Protein AF-A0AAU7Z514-F1 (afdb_monomer_lite)

Sequence (133 aa):
MICSAAFSNMALGQSTAPESDMDGVVAQAYDLKNTLTISTTEKTIYREGDGVAVALTHIIGHAMVNDQQIERICSILETAFRYPQLIVNPRNRNPDVSLLLLESARLRSSNPIVKDKIDVLKSHLISIYKKDD

pLDDT: mean 75.09, std 21.79, range [38.91, 96.81]

Radius of gyration: 30.35 Å; chains: 1; bounding box: 36×84×89 Å

Secondary structure (DSSP, 8-state):
-----------------------SSGGGSSTTSS---HHHHHHHHHHHTHHHHHHHHHHHTTPPPPHHHHHHHHHHHHHHHS-GGG-SSGGGGS-HHHHHHHHHHHHH---HHHHHHHHHHHHHHHHHHSS--

Organism: NCBI:txid3069689

Foldseek 3Di:
DDDDDDDDDDDDPDDDDPPDPPPPPVVPPPPVPDPPVCVVCLLVLLQQALVVLVVVCVVCPVPQAALVNLVVLLVSNCSNQVCLVNHNDPVNSQNPSVLVSLVVSLVRYPDVVSNVSSVVSSVVSCVVRVPPD

Structure (mmCIF, N/CA/C/O backbone):
data_AF-A0AAU7Z514-F1
#
_entry.id   AF-A0AAU7Z514-F1
#
loop_
_atom_site.group_PDB
_atom_site.id
_atom_site.type_symbol
_atom_site.label_atom_id
_atom_site.label_alt_id
_atom_site.label_comp_id
_atom_site.label_asym_id
_atom_site.label_entity_id
_atom_site.label_seq_id
_atom_site.pdbx_PDB_ins_code
_atom_site.Cartn_x
_atom_site.Cartn_y
_atom_site.Cartn_z
_atom_site.occupancy
_atom_site.B_iso_or_equiv
_atom_site.auth_seq_id
_atom_site.auth_comp_id
_atom_site.auth_asym_id
_atom_site.auth_atom_id
_atom_site.pdbx_PDB_model_num
ATOM 1 N N . MET A 1 1 ? -22.216 -68.024 72.409 1.00 41.97 1 MET A N 1
ATOM 2 C CA . MET A 1 1 ? -20.909 -68.709 72.351 1.00 41.97 1 MET A CA 1
ATOM 3 C C . MET A 1 1 ? -20.078 -68.052 71.258 1.00 41.97 1 MET A C 1
ATOM 5 O O . MET A 1 1 ? -20.495 -68.091 70.115 1.00 41.97 1 MET A O 1
ATOM 9 N N . ILE A 1 2 ? -18.991 -67.401 71.682 1.00 39.25 2 ILE A N 1
ATOM 10 C CA . ILE A 1 2 ? -17.665 -67.272 71.046 1.00 39.25 2 ILE A CA 1
ATOM 11 C C . ILE A 1 2 ? -17.579 -66.735 69.597 1.00 39.25 2 ILE A C 1
ATOM 13 O O . ILE A 1 2 ? -17.892 -67.421 68.635 1.00 39.25 2 ILE A O 1
ATOM 17 N N . CYS A 1 3 ? -17.070 -65.497 69.521 1.00 39.03 3 CYS A N 1
ATOM 18 C CA . CYS A 1 3 ? -16.023 -64.953 68.640 1.00 39.03 3 CYS A CA 1
ATOM 19 C C . CYS A 1 3 ? -15.591 -65.750 67.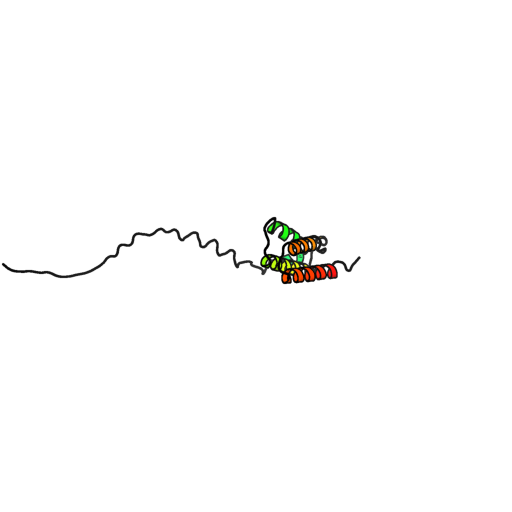393 1.00 39.03 3 CYS A C 1
ATOM 21 O O . CYS A 1 3 ? -15.177 -66.895 67.513 1.00 39.03 3 CYS A O 1
ATOM 23 N N . SER A 1 4 ? -15.402 -65.064 66.260 1.00 43.00 4 SER A N 1
ATOM 24 C CA . SER A 1 4 ? -14.049 -64.605 65.889 1.00 43.00 4 SER A CA 1
ATOM 25 C C . SER A 1 4 ? -14.052 -63.707 64.655 1.00 43.00 4 SER A C 1
ATOM 27 O O . SER A 1 4 ? -14.726 -63.976 63.665 1.00 43.00 4 SER A O 1
ATOM 29 N N . ALA A 1 5 ? -13.266 -62.639 64.747 1.00 48.00 5 ALA A N 1
ATOM 30 C CA . ALA A 1 5 ? -12.943 -61.720 63.672 1.00 48.00 5 ALA A CA 1
ATOM 31 C C . ALA A 1 5 ? -11.805 -62.273 62.800 1.00 48.00 5 ALA A C 1
ATOM 33 O O . ALA A 1 5 ? -10.906 -62.946 63.302 1.00 48.00 5 ALA A O 1
ATOM 34 N N . ALA A 1 6 ? -11.785 -61.875 61.530 1.00 52.94 6 ALA A N 1
ATOM 35 C CA . ALA A 1 6 ? -10.552 -61.730 60.768 1.00 52.94 6 ALA A CA 1
ATOM 36 C C . ALA A 1 6 ? -10.652 -60.456 59.919 1.00 52.94 6 ALA A C 1
ATOM 38 O O . ALA A 1 6 ? -11.558 -60.293 59.104 1.00 52.94 6 ALA A O 1
ATOM 39 N N . PHE A 1 7 ? -9.740 -59.535 60.214 1.00 41.84 7 PHE A N 1
ATOM 40 C CA . PHE A 1 7 ? -9.455 -58.294 59.503 1.00 41.84 7 PHE A CA 1
ATOM 41 C C . PHE A 1 7 ? -8.524 -58.551 58.306 1.00 41.84 7 PHE A C 1
ATOM 43 O O . PHE A 1 7 ? -7.911 -59.613 58.222 1.00 41.84 7 PHE A O 1
ATOM 50 N N . SER A 1 8 ? -8.352 -57.485 57.509 1.00 47.12 8 SER A N 1
ATOM 51 C CA . SER A 1 8 ? -7.291 -57.216 56.517 1.00 47.12 8 SER A CA 1
ATOM 52 C C . SER A 1 8 ? -7.655 -57.564 55.069 1.00 47.12 8 SER A C 1
ATOM 54 O O . SER A 1 8 ? -8.134 -58.650 54.793 1.00 47.12 8 SER A O 1
ATOM 56 N N . ASN A 1 9 ? -7.392 -56.736 54.055 1.00 40.25 9 ASN A N 1
ATOM 57 C CA . ASN A 1 9 ? -6.991 -55.327 53.922 1.00 40.25 9 ASN A CA 1
ATOM 58 C C . ASN A 1 9 ? -6.929 -55.054 52.401 1.00 40.25 9 ASN A C 1
ATOM 60 O O . ASN A 1 9 ? -6.530 -55.959 51.678 1.00 40.25 9 ASN A O 1
ATOM 64 N N . MET A 1 10 ? -7.158 -53.801 51.974 1.00 39.44 10 MET A N 1
ATOM 65 C CA . MET A 1 10 ? -6.630 -53.189 50.728 1.00 39.44 10 MET A CA 1
ATOM 66 C C . MET A 1 10 ? -7.192 -53.740 49.389 1.00 39.44 10 MET A C 1
ATOM 68 O O . MET A 1 10 ? -7.370 -54.929 49.212 1.00 39.44 10 MET A O 1
ATOM 72 N N . ALA A 1 11 ? -7.507 -52.962 48.355 1.00 45.22 11 ALA A N 1
ATOM 73 C CA . ALA A 1 11 ? -7.225 -51.574 48.026 1.00 45.22 11 ALA A CA 1
ATOM 74 C C . ALA A 1 11 ? -8.344 -51.031 47.115 1.00 45.22 11 ALA A C 1
ATOM 76 O O . ALA A 1 11 ? -8.943 -51.771 46.335 1.00 45.22 11 ALA A O 1
ATOM 77 N N . LEU A 1 12 ? -8.591 -49.723 47.206 1.00 42.50 12 LEU A N 1
ATOM 78 C CA . LEU A 1 12 ? -9.379 -48.957 46.244 1.00 42.50 12 LEU A CA 1
ATOM 79 C C . LEU A 1 12 ? -8.763 -49.073 44.839 1.00 42.50 12 LEU A C 1
ATOM 81 O O . LEU A 1 12 ? -7.720 -48.482 44.574 1.00 42.50 12 LEU A O 1
ATOM 85 N N . GLY A 1 13 ? -9.432 -49.783 43.934 1.00 39.03 13 GLY A N 1
ATOM 86 C CA . GLY A 1 13 ? -9.271 -49.606 42.493 1.00 39.03 13 GLY A CA 1
ATOM 87 C C . GLY A 1 13 ? -10.333 -48.627 42.013 1.00 39.03 13 GLY A C 1
ATOM 88 O O . GLY A 1 13 ? -11.503 -48.989 41.908 1.00 39.03 13 GLY A O 1
ATOM 89 N N . GLN A 1 14 ? -9.942 -47.371 41.811 1.00 44.25 14 GLN A N 1
ATOM 90 C CA . GLN A 1 14 ? -10.815 -46.320 41.304 1.00 44.25 14 GLN A CA 1
ATOM 91 C C . GLN A 1 14 ? -11.327 -46.659 39.901 1.00 44.25 14 GLN A C 1
ATOM 93 O O . GLN A 1 14 ? -10.574 -47.026 39.004 1.00 44.25 14 GLN A O 1
ATOM 98 N N . SER A 1 15 ? -12.636 -46.483 39.749 1.00 43.75 15 SER A N 1
ATOM 99 C CA . SER A 1 15 ? -13.334 -46.282 38.488 1.00 43.75 15 SER A CA 1
ATOM 100 C C . SER A 1 15 ? -12.781 -45.053 37.773 1.00 43.75 15 SER A C 1
ATOM 102 O O . SER A 1 15 ? -12.906 -43.951 38.304 1.00 43.75 15 SER A O 1
ATOM 104 N N . THR A 1 16 ? -12.310 -45.216 36.541 1.00 44.28 16 THR A N 1
ATOM 105 C CA . THR A 1 16 ? -12.387 -44.161 35.529 1.00 44.28 16 THR A CA 1
ATOM 106 C C . THR A 1 16 ? -12.801 -44.779 34.199 1.00 44.28 16 THR A C 1
ATOM 108 O O . THR A 1 16 ? -12.134 -45.646 33.636 1.00 44.28 16 THR A O 1
ATOM 111 N N . ALA A 1 17 ? -13.975 -44.357 33.738 1.00 45.69 17 ALA A N 1
ATOM 112 C CA . ALA A 1 17 ? -14.421 -44.546 32.373 1.00 45.69 17 ALA A CA 1
ATOM 113 C C . ALA A 1 17 ? -13.404 -43.897 31.414 1.00 45.69 17 ALA A C 1
ATOM 115 O O . ALA A 1 17 ? -12.845 -42.856 31.764 1.00 45.69 17 ALA A O 1
ATOM 116 N N . PRO A 1 18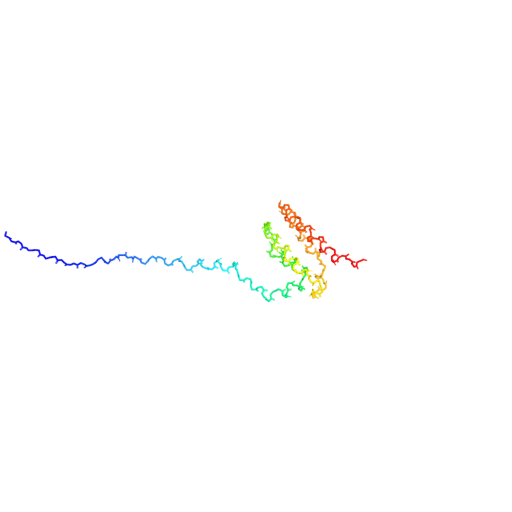 ? -13.163 -44.457 30.217 1.00 48.16 18 PRO A N 1
ATOM 117 C CA . PRO A 1 18 ? -12.483 -43.715 29.172 1.00 48.16 18 PRO A CA 1
ATOM 118 C C . PRO A 1 18 ? -13.422 -42.602 28.700 1.00 48.16 18 PRO A C 1
ATOM 120 O O . PRO A 1 18 ? -14.381 -42.827 27.959 1.00 48.16 18 PRO A O 1
ATOM 123 N N . GLU A 1 19 ? -13.166 -41.411 29.229 1.00 46.03 19 GLU A N 1
ATOM 124 C CA . GLU A 1 19 ? -13.691 -40.153 28.734 1.00 46.03 19 GLU A CA 1
ATOM 125 C C . GLU A 1 19 ? -13.276 -39.967 27.271 1.00 46.03 19 GLU A C 1
ATOM 127 O O . GLU A 1 19 ? -12.182 -40.320 26.839 1.00 46.03 19 GLU A O 1
ATOM 132 N N . SER A 1 20 ? -14.231 -39.441 26.519 1.00 49.91 20 SER A N 1
ATOM 133 C CA . SER A 1 20 ? -14.158 -38.963 25.147 1.00 49.91 20 SER A CA 1
ATOM 134 C C . SER A 1 20 ? -12.816 -38.338 24.741 1.00 49.91 20 SER A C 1
ATOM 136 O O . SER A 1 20 ? -12.532 -37.194 25.094 1.00 49.91 20 SER A O 1
ATOM 138 N N . ASP A 1 21 ? -12.081 -39.030 23.869 1.00 49.16 21 ASP A N 1
ATOM 139 C CA . ASP A 1 21 ? -11.086 -38.429 22.976 1.00 49.16 21 ASP A CA 1
ATOM 140 C C . ASP A 1 21 ? -11.807 -37.548 21.939 1.00 49.16 21 ASP A C 1
ATOM 142 O O . ASP A 1 21 ? -12.165 -37.972 20.838 1.00 49.16 21 ASP A O 1
ATOM 146 N N . MET A 1 22 ? -12.070 -36.302 22.321 1.00 55.59 22 MET A N 1
ATOM 147 C CA . MET A 1 22 ? -12.553 -35.227 21.447 1.00 55.59 22 MET A CA 1
ATOM 148 C C . MET A 1 22 ? -11.661 -33.979 21.556 1.00 55.59 22 MET A C 1
ATOM 150 O O . MET A 1 22 ? -12.114 -32.873 21.301 1.00 55.59 22 MET A O 1
ATOM 154 N N . ASP A 1 23 ? -10.373 -34.156 21.868 1.00 44.91 23 ASP A N 1
ATOM 155 C CA . ASP A 1 23 ? -9.383 -33.065 21.959 1.00 44.91 23 ASP A CA 1
ATOM 156 C C . ASP A 1 23 ? -8.259 -33.173 20.908 1.00 44.91 23 ASP A C 1
ATOM 158 O O . ASP A 1 23 ? -7.150 -32.672 21.074 1.00 44.91 23 ASP A O 1
ATOM 162 N N . GLY A 1 24 ? -8.544 -33.809 19.768 1.00 44.75 24 GLY A N 1
ATOM 163 C CA . GLY A 1 24 ? -7.581 -33.977 18.672 1.00 44.75 24 GLY A CA 1
ATOM 164 C C . GLY A 1 24 ? -7.670 -32.957 17.530 1.00 44.75 24 GLY A C 1
ATOM 165 O O . GLY A 1 24 ? -6.814 -32.969 16.651 1.00 44.75 24 GLY A O 1
ATOM 166 N N . VAL A 1 25 ? -8.691 -32.088 17.491 1.00 46.28 25 VAL A N 1
ATOM 167 C CA . VAL A 1 25 ? -8.989 -31.274 16.285 1.00 46.28 25 VAL A CA 1
ATOM 168 C C . VAL A 1 25 ? -8.809 -29.762 16.499 1.00 46.28 25 VAL A C 1
ATOM 170 O O . VAL A 1 25 ? -8.780 -28.994 15.541 1.00 46.28 25 VAL A O 1
ATOM 173 N N . VAL A 1 26 ? -8.588 -29.296 17.732 1.00 47.78 26 VAL A N 1
ATOM 174 C CA . VAL A 1 26 ? -8.485 -27.847 18.027 1.00 47.78 26 VAL A CA 1
ATOM 175 C C . VAL A 1 26 ? -7.044 -27.308 17.930 1.00 47.78 26 VAL A C 1
ATOM 177 O O . VAL A 1 26 ? -6.814 -26.101 17.975 1.00 47.78 26 VAL A O 1
ATOM 180 N N . ALA A 1 27 ? -6.053 -28.168 17.677 1.00 44.97 27 ALA A N 1
ATOM 181 C CA . ALA A 1 27 ? -4.658 -27.749 17.505 1.00 44.97 27 ALA A CA 1
ATOM 182 C C . ALA A 1 27 ? -4.325 -27.206 16.097 1.00 44.97 27 ALA A C 1
ATOM 184 O O . ALA A 1 27 ? -3.240 -26.666 15.898 1.00 44.97 27 ALA A O 1
ATOM 185 N N . GLN A 1 28 ? -5.238 -27.298 15.120 1.00 41.84 28 GLN A N 1
ATOM 186 C CA . GLN A 1 28 ? -4.959 -26.895 13.731 1.00 41.84 28 GLN A CA 1
ATOM 187 C C . GLN A 1 28 ? -5.347 -25.442 13.391 1.00 41.84 28 GLN A C 1
ATOM 189 O O . GLN A 1 28 ? -5.069 -24.975 12.290 1.00 41.84 28 GLN A O 1
ATOM 194 N N . ALA A 1 29 ? -5.954 -24.700 14.326 1.00 44.50 29 ALA A N 1
ATOM 195 C CA . ALA A 1 29 ? -6.375 -23.310 14.100 1.00 44.50 29 ALA A CA 1
ATOM 196 C C . ALA A 1 29 ? -5.409 -22.255 14.675 1.00 44.50 29 ALA A C 1
ATOM 198 O O . ALA A 1 29 ? -5.517 -21.073 14.344 1.00 44.50 29 ALA A O 1
ATOM 199 N N . TYR A 1 30 ? -4.451 -22.658 15.517 1.00 42.62 30 TYR A N 1
ATOM 200 C CA . TYR A 1 30 ? -3.513 -21.727 16.160 1.00 42.62 30 TYR A CA 1
ATOM 201 C C . TYR A 1 30 ? -2.185 -21.539 15.412 1.00 42.62 30 TYR A C 1
ATOM 203 O O . TYR A 1 30 ? -1.428 -20.637 15.765 1.00 42.62 30 TYR A O 1
ATOM 211 N N . ASP A 1 31 ? -1.943 -22.287 14.331 1.00 38.91 31 ASP A N 1
ATOM 212 C CA . ASP A 1 31 ? -0.689 -22.234 13.559 1.00 38.91 31 ASP A CA 1
ATOM 213 C C . ASP A 1 31 ? -0.786 -21.431 12.243 1.00 38.91 31 ASP A C 1
ATOM 215 O O . ASP A 1 31 ? -0.000 -21.579 11.315 1.00 38.91 31 ASP A O 1
ATOM 219 N N . LEU A 1 32 ? -1.761 -20.521 12.157 1.00 45.16 32 LEU A N 1
ATOM 220 C CA . LEU A 1 32 ? -1.821 -19.486 11.112 1.00 45.16 32 LEU A CA 1
ATOM 221 C C . LEU A 1 32 ? -1.267 -18.137 11.590 1.00 45.16 32 LEU A C 1
ATOM 223 O O . LEU A 1 32 ? -1.350 -17.136 10.878 1.00 45.16 32 LEU A O 1
ATOM 227 N N . LYS A 1 33 ? -0.722 -18.085 12.812 1.00 44.53 33 LYS A N 1
ATOM 228 C CA . LYS A 1 33 ? -0.341 -16.829 13.462 1.00 44.53 33 LYS A CA 1
ATOM 229 C C . LYS A 1 33 ? 1.135 -16.463 13.410 1.00 44.53 33 LYS A C 1
ATOM 231 O O . LYS A 1 33 ? 1.411 -15.333 13.789 1.00 44.53 33 LYS A O 1
ATOM 236 N N . ASN A 1 34 ? 2.064 -17.307 12.943 1.00 46.25 34 ASN A N 1
ATOM 237 C CA . ASN A 1 34 ? 3.475 -16.889 12.982 1.00 46.25 34 ASN A CA 1
ATOM 238 C C . ASN A 1 34 ? 4.464 -17.499 11.977 1.00 46.25 34 ASN A C 1
ATOM 240 O O . ASN A 1 34 ? 5.658 -17.235 12.096 1.00 46.25 34 ASN A O 1
ATOM 244 N N . THR A 1 35 ? 4.013 -18.212 10.946 1.00 43.56 35 THR A N 1
ATOM 245 C CA . THR A 1 35 ? 4.926 -18.785 9.935 1.00 43.56 35 THR A CA 1
ATOM 246 C C . THR A 1 35 ? 4.751 -18.097 8.585 1.00 43.56 35 THR A C 1
ATOM 248 O O . THR A 1 35 ? 4.551 -18.712 7.543 1.00 43.56 35 THR A O 1
ATOM 251 N N . LEU A 1 36 ? 4.826 -16.766 8.604 1.00 45.59 36 LEU A N 1
ATOM 252 C CA . LEU A 1 36 ? 5.201 -15.989 7.429 1.00 45.59 36 LEU A CA 1
ATOM 253 C C . LEU A 1 36 ? 6.724 -16.117 7.324 1.00 45.59 36 LEU A C 1
ATOM 255 O O . LEU A 1 36 ? 7.483 -15.366 7.932 1.00 45.59 36 LEU A O 1
ATOM 259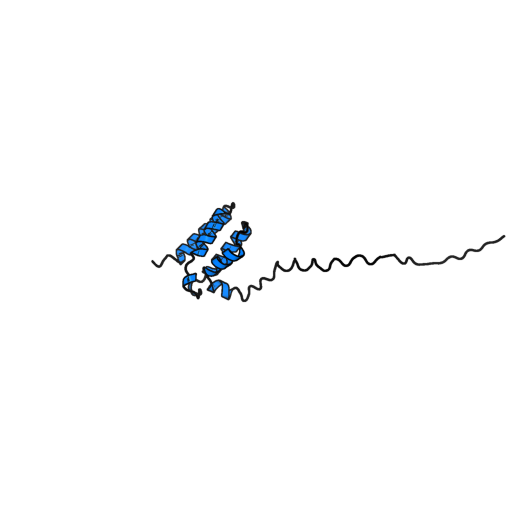 N N . THR A 1 37 ? 7.175 -17.141 6.606 1.00 46.19 37 THR A N 1
ATOM 260 C CA . THR A 1 37 ? 8.579 -17.345 6.239 1.00 46.19 37 THR A CA 1
ATOM 261 C C . THR A 1 37 ? 8.991 -16.216 5.284 1.00 46.19 37 THR A C 1
ATOM 263 O O . THR A 1 37 ? 8.960 -16.367 4.070 1.00 46.19 37 THR A O 1
ATOM 266 N N . ILE A 1 38 ? 9.310 -15.044 5.842 1.00 52.22 38 ILE A N 1
ATOM 267 C CA . ILE A 1 38 ? 9.554 -13.767 5.138 1.00 52.22 38 ILE A CA 1
ATOM 268 C C . ILE A 1 38 ? 10.911 -13.741 4.403 1.00 52.22 38 ILE A C 1
ATOM 270 O O . ILE A 1 38 ? 11.152 -12.890 3.550 1.00 52.22 38 ILE A O 1
ATOM 274 N N . SER A 1 39 ? 11.798 -14.703 4.670 1.00 48.00 39 SER A N 1
ATOM 275 C CA . SER A 1 39 ? 13.199 -14.645 4.228 1.00 48.00 39 SER A CA 1
ATOM 276 C C . SER A 1 39 ? 13.413 -14.751 2.705 1.00 48.00 39 SER A C 1
ATOM 278 O O . SER A 1 39 ? 14.404 -14.220 2.203 1.00 48.00 39 SER A O 1
ATOM 280 N N . THR A 1 40 ? 12.514 -15.389 1.950 1.00 48.22 40 THR A N 1
ATOM 281 C CA . THR A 1 40 ? 12.593 -15.474 0.473 1.00 48.22 40 THR A CA 1
ATOM 282 C C . THR A 1 40 ? 11.579 -14.581 -0.243 1.00 48.22 40 THR A C 1
ATOM 284 O O . THR A 1 40 ? 11.805 -14.217 -1.396 1.00 48.22 40 THR A O 1
ATOM 287 N N . THR A 1 41 ? 10.508 -14.166 0.434 1.00 53.84 41 THR A N 1
ATOM 288 C CA . THR A 1 41 ? 9.455 -13.279 -0.091 1.00 53.84 41 THR A CA 1
ATOM 289 C C . THR A 1 41 ? 9.878 -11.817 -0.139 1.00 53.84 41 THR A C 1
ATOM 291 O O . THR A 1 41 ? 9.408 -11.087 -1.009 1.00 53.84 41 THR A O 1
ATOM 294 N N . GLU A 1 42 ? 10.793 -11.382 0.732 1.00 52.50 42 GLU A N 1
ATOM 295 C CA . GLU A 1 42 ? 11.250 -9.987 0.773 1.00 52.50 42 GLU A CA 1
ATOM 296 C C . GLU A 1 42 ? 11.823 -9.533 -0.577 1.00 52.50 42 GLU A C 1
ATOM 298 O O . GLU A 1 42 ? 11.420 -8.504 -1.113 1.00 52.50 42 GLU A O 1
ATOM 303 N N . LYS A 1 43 ? 12.676 -10.359 -1.204 1.00 58.06 43 LYS A N 1
ATOM 304 C CA . LYS A 1 43 ? 13.245 -10.076 -2.536 1.00 58.06 43 LYS A CA 1
ATOM 305 C C . LYS A 1 43 ? 12.185 -9.951 -3.630 1.00 58.06 43 LYS A C 1
ATOM 307 O O . LYS A 1 43 ? 12.438 -9.277 -4.626 1.00 58.06 43 LYS A O 1
ATOM 312 N N . THR A 1 44 ? 11.045 -10.613 -3.469 1.00 62.22 44 THR A N 1
ATOM 313 C CA . THR A 1 44 ? 9.949 -10.600 -4.440 1.00 62.22 44 THR A CA 1
ATOM 314 C C . THR A 1 44 ? 9.090 -9.352 -4.265 1.00 62.22 44 THR A C 1
ATOM 316 O O . THR A 1 44 ? 8.748 -8.716 -5.252 1.00 62.22 44 THR A O 1
ATOM 319 N N . ILE A 1 45 ? 8.820 -8.928 -3.027 1.00 64.44 45 ILE A N 1
ATOM 320 C CA . ILE A 1 45 ? 7.974 -7.756 -2.741 1.00 64.44 45 ILE A CA 1
ATOM 321 C C . ILE A 1 45 ? 8.582 -6.470 -3.322 1.00 64.44 45 ILE A C 1
ATOM 323 O O . ILE A 1 45 ? 7.866 -5.684 -3.938 1.00 64.44 45 ILE A O 1
ATOM 327 N N . TYR A 1 46 ? 9.906 -6.293 -3.228 1.00 68.56 46 TYR A N 1
ATOM 328 C CA . TYR A 1 46 ? 10.604 -5.131 -3.807 1.00 68.56 46 TYR A CA 1
ATOM 329 C C . TYR A 1 46 ? 10.537 -5.054 -5.343 1.00 68.56 46 TYR A C 1
ATOM 331 O O . TYR A 1 46 ? 10.867 -4.023 -5.923 1.00 68.56 46 TYR A O 1
ATOM 339 N N . ARG A 1 47 ? 10.167 -6.146 -6.023 1.00 78.88 47 ARG A N 1
ATOM 340 C CA . ARG A 1 47 ? 10.147 -6.218 -7.493 1.00 78.88 47 ARG A CA 1
ATOM 341 C C . ARG A 1 47 ? 8.786 -5.914 -8.092 1.00 78.88 47 ARG A C 1
ATOM 343 O O . ARG A 1 47 ? 8.710 -5.661 -9.295 1.00 78.88 47 ARG A O 1
ATOM 350 N N . GLU A 1 48 ? 7.747 -5.952 -7.266 1.00 85.38 48 GLU A N 1
ATOM 351 C CA . GLU A 1 48 ? 6.369 -5.933 -7.732 1.00 85.38 48 GLU A CA 1
ATOM 352 C C . GLU A 1 48 ? 5.728 -4.554 -7.682 1.00 85.38 48 GLU A C 1
ATOM 354 O O . GLU A 1 48 ? 4.776 -4.363 -8.427 1.00 85.38 48 GLU A O 1
ATOM 359 N N . GLY A 1 49 ? 6.233 -3.602 -6.883 1.00 90.00 49 GLY A N 1
ATOM 360 C CA . GLY A 1 49 ? 5.706 -2.232 -6.826 1.00 90.00 49 GLY A CA 1
ATOM 361 C C . GLY A 1 49 ? 4.177 -2.201 -6.726 1.00 90.00 49 GLY A C 1
ATOM 362 O O . GLY A 1 49 ? 3.592 -2.784 -5.813 1.00 90.00 49 GLY A O 1
ATOM 363 N N . ASP A 1 50 ? 3.524 -1.597 -7.721 1.00 93.25 50 ASP A N 1
ATOM 364 C CA . ASP A 1 50 ? 2.061 -1.460 -7.793 1.00 93.25 50 ASP A CA 1
ATOM 365 C C . ASP A 1 50 ? 1.308 -2.794 -7.935 1.00 93.25 50 ASP A C 1
ATOM 367 O O . ASP A 1 50 ? 0.152 -2.917 -7.527 1.00 93.25 50 ASP A O 1
ATOM 371 N N . GLY A 1 51 ? 1.979 -3.846 -8.412 1.00 91.50 51 GLY A N 1
ATOM 372 C CA . GLY A 1 51 ? 1.439 -5.208 -8.428 1.00 91.50 51 GLY A CA 1
ATOM 373 C C . GLY A 1 51 ? 1.085 -5.721 -7.028 1.00 91.50 51 GLY A C 1
ATOM 374 O O . GLY A 1 51 ? 0.140 -6.498 -6.868 1.00 91.50 51 GLY A O 1
ATOM 375 N N . VAL A 1 52 ? 1.768 -5.224 -5.990 1.00 93.38 52 VAL A N 1
ATOM 376 C CA . VAL A 1 52 ? 1.430 -5.527 -4.594 1.00 93.38 52 VAL A CA 1
ATOM 377 C C . VAL A 1 52 ? 0.074 -4.933 -4.218 1.00 93.38 52 VAL A C 1
ATOM 379 O O . VAL A 1 52 ? -0.721 -5.607 -3.565 1.00 93.38 52 VAL A O 1
ATOM 382 N N . ALA A 1 53 ? -0.243 -3.714 -4.662 1.00 93.94 53 ALA A N 1
ATOM 383 C CA . ALA A 1 53 ? -1.545 -3.101 -4.406 1.00 93.94 53 ALA A CA 1
ATOM 384 C C . ALA A 1 53 ? -2.686 -3.852 -5.104 1.00 93.94 53 ALA A C 1
ATOM 386 O O . ALA A 1 53 ? -3.752 -4.037 -4.510 1.00 93.94 53 ALA A O 1
ATOM 387 N N . VAL A 1 54 ? -2.454 -4.361 -6.317 1.00 93.25 54 VAL A N 1
ATOM 388 C CA . VAL A 1 54 ? -3.411 -5.238 -7.014 1.00 93.25 54 VAL A CA 1
ATOM 389 C C . VAL A 1 54 ? -3.677 -6.499 -6.188 1.00 93.25 54 VAL A C 1
ATOM 391 O O . VAL A 1 54 ? -4.830 -6.807 -5.882 1.00 93.25 54 VAL A O 1
ATOM 394 N N . ALA A 1 55 ? -2.622 -7.190 -5.748 1.00 92.69 55 ALA A N 1
ATOM 395 C CA . ALA A 1 55 ? -2.753 -8.390 -4.922 1.00 92.69 55 ALA A CA 1
ATOM 396 C C . ALA A 1 55 ? -3.475 -8.108 -3.593 1.00 92.69 55 ALA A C 1
ATOM 398 O O . ALA A 1 55 ? -4.376 -8.854 -3.210 1.00 92.69 55 ALA A O 1
ATOM 399 N N . LEU A 1 56 ? -3.139 -7.007 -2.914 1.00 92.44 56 LEU A N 1
ATOM 400 C CA . LEU A 1 56 ? -3.812 -6.587 -1.683 1.00 92.44 56 LEU A CA 1
ATOM 401 C C . LEU A 1 56 ? -5.298 -6.309 -1.913 1.00 92.44 56 LEU A C 1
ATOM 403 O O . LEU A 1 56 ? -6.120 -6.726 -1.102 1.00 92.44 56 LEU A O 1
ATOM 407 N N . THR A 1 57 ? -5.656 -5.678 -3.031 1.00 92.19 57 THR A N 1
ATOM 408 C CA . THR A 1 57 ? -7.061 -5.431 -3.389 1.00 92.19 57 THR A CA 1
ATOM 409 C C . THR A 1 57 ? -7.827 -6.747 -3.556 1.00 92.19 57 THR A C 1
ATOM 411 O O . THR A 1 57 ? -8.951 -6.862 -3.071 1.00 92.19 57 THR A O 1
ATOM 414 N N . HIS A 1 58 ? -7.210 -7.771 -4.156 1.00 90.00 58 HIS A N 1
ATOM 415 C CA . HIS A 1 58 ? -7.807 -9.108 -4.264 1.00 90.00 58 HIS A CA 1
ATOM 416 C C . HIS A 1 58 ? -7.933 -9.828 -2.915 1.00 90.00 58 HIS A C 1
ATOM 418 O O . HIS A 1 58 ? -8.961 -10.450 -2.657 1.00 90.00 58 HIS A O 1
ATOM 424 N N . ILE A 1 59 ? -6.912 -9.742 -2.056 1.00 87.12 59 ILE A N 1
ATOM 425 C CA . ILE A 1 59 ? -6.900 -10.393 -0.734 1.00 87.12 59 ILE A CA 1
ATOM 426 C C . ILE A 1 59 ? -7.944 -9.766 0.194 1.00 87.12 59 ILE A C 1
ATOM 428 O O . ILE A 1 59 ? -8.652 -10.472 0.907 1.00 87.12 59 ILE A O 1
ATOM 432 N N . ILE A 1 60 ? -8.032 -8.437 0.194 1.00 88.94 60 ILE A N 1
ATOM 433 C CA . ILE A 1 60 ? -8.992 -7.694 1.013 1.00 88.94 60 ILE A CA 1
ATOM 434 C C . ILE A 1 60 ? -10.407 -7.880 0.459 1.00 88.94 60 ILE A C 1
ATOM 436 O O . ILE A 1 60 ? -11.358 -8.038 1.228 1.00 88.94 60 ILE A O 1
ATOM 440 N N . GLY A 1 61 ? -10.558 -7.860 -0.867 1.00 86.38 61 GLY A N 1
ATOM 441 C CA . GLY A 1 61 ? -11.846 -7.963 -1.541 1.00 86.38 61 GLY A CA 1
ATOM 442 C C . GLY A 1 61 ? -12.848 -6.938 -1.000 1.00 86.38 61 GLY A C 1
ATOM 443 O O . GLY A 1 61 ? -12.615 -5.730 -1.034 1.00 86.38 61 GLY A O 1
ATOM 444 N N . HIS A 1 62 ? -13.965 -7.432 -0.463 1.00 80.56 62 HIS A N 1
ATOM 445 C CA . HIS A 1 62 ? -15.013 -6.615 0.162 1.00 80.56 62 HIS A CA 1
ATOM 446 C C . HIS A 1 62 ? -14.972 -6.614 1.696 1.00 80.56 62 HIS A C 1
ATOM 448 O O . HIS A 1 62 ? -15.888 -6.085 2.327 1.00 80.56 62 HIS A O 1
ATOM 454 N N . ALA A 1 63 ? -13.941 -7.195 2.313 1.00 85.62 63 ALA A N 1
ATOM 455 C CA . ALA A 1 63 ? -13.846 -7.255 3.763 1.00 85.62 63 ALA A CA 1
ATOM 456 C C . ALA A 1 63 ? -13.758 -5.849 4.382 1.00 85.62 63 ALA A C 1
ATOM 458 O O . ALA A 1 63 ? -13.175 -4.916 3.815 1.00 85.62 63 ALA A O 1
ATOM 459 N N . MET A 1 64 ? -14.330 -5.704 5.580 1.00 83.81 64 MET A N 1
ATOM 460 C CA . MET A 1 64 ? -14.065 -4.530 6.403 1.00 83.81 64 MET A CA 1
ATOM 461 C C . MET A 1 64 ? -12.643 -4.626 6.944 1.00 83.81 64 MET A C 1
ATOM 463 O O . MET A 1 64 ? -12.262 -5.624 7.553 1.00 83.81 64 MET A O 1
ATOM 467 N N . VAL A 1 65 ? -11.868 -3.577 6.691 1.00 88.88 65 VAL A N 1
ATOM 468 C CA . VAL A 1 65 ? -10.463 -3.477 7.079 1.00 88.88 65 VAL A CA 1
ATOM 469 C C . VAL A 1 65 ? -10.404 -2.570 8.295 1.00 88.88 65 VAL A C 1
ATOM 471 O O . VAL A 1 65 ? -10.891 -1.442 8.235 1.00 88.88 65 VAL A O 1
ATOM 474 N N . ASN A 1 66 ? -9.858 -3.062 9.401 1.00 93.44 66 ASN A N 1
ATOM 475 C CA . ASN A 1 66 ? -9.656 -2.242 10.590 1.00 93.44 66 ASN A CA 1
ATOM 476 C C . ASN A 1 66 ? -8.362 -1.421 10.486 1.00 93.44 66 ASN A C 1
ATOM 478 O O . ASN A 1 66 ? -7.505 -1.672 9.638 1.00 93.44 66 ASN A O 1
ATOM 482 N N . ASP A 1 67 ? -8.198 -0.459 11.390 1.00 92.12 67 ASP A N 1
ATOM 483 C CA . ASP A 1 67 ? -7.048 0.447 11.394 1.00 92.12 67 ASP A CA 1
ATOM 484 C C . ASP A 1 67 ? -5.696 -0.285 11.482 1.00 92.12 67 ASP A C 1
ATOM 486 O O . ASP A 1 67 ? -4.752 0.082 10.789 1.00 92.12 67 ASP A O 1
ATOM 490 N N . GLN A 1 68 ? -5.601 -1.380 12.246 1.00 93.06 68 GLN A N 1
ATOM 491 C CA . GLN A 1 68 ? -4.367 -2.172 12.343 1.00 93.06 68 GLN A CA 1
ATOM 492 C C . GLN A 1 68 ? -4.004 -2.844 11.009 1.00 93.06 68 GLN A C 1
ATOM 494 O O . GLN A 1 68 ? -2.833 -2.949 10.643 1.00 93.06 68 GLN A O 1
ATOM 499 N N . GLN A 1 69 ? -5.000 -3.324 10.269 1.00 92.75 69 GLN A N 1
ATOM 500 C CA . GLN A 1 69 ? -4.801 -3.892 8.939 1.00 92.75 69 GLN A CA 1
ATOM 501 C C . GLN A 1 69 ? -4.425 -2.807 7.923 1.00 92.75 69 GLN A C 1
ATOM 503 O O . GLN A 1 69 ? -3.561 -3.046 7.082 1.00 92.75 69 GLN A O 1
ATOM 508 N N . ILE A 1 70 ? -5.009 -1.611 8.032 1.00 93.56 70 ILE A N 1
ATOM 509 C CA . ILE A 1 70 ? -4.645 -0.451 7.207 1.00 93.56 70 ILE A CA 1
ATOM 510 C C . ILE A 1 70 ? -3.179 -0.060 7.427 1.00 93.56 70 ILE A C 1
ATOM 512 O O . ILE A 1 70 ? -2.455 0.166 6.458 1.00 93.56 70 ILE A O 1
ATOM 516 N N . GLU A 1 71 ? -2.703 -0.052 8.672 1.00 93.75 71 GLU A N 1
ATOM 517 C CA . GLU A 1 71 ? -1.287 0.198 8.960 1.00 93.75 71 GLU A CA 1
ATOM 518 C C . GLU A 1 71 ? -0.374 -0.843 8.306 1.00 93.75 71 GLU A C 1
ATOM 520 O O . GLU A 1 71 ? 0.634 -0.484 7.700 1.00 93.75 71 GLU A O 1
ATOM 525 N N . ARG A 1 72 ? -0.751 -2.128 8.351 1.00 92.81 72 ARG A N 1
ATOM 526 C CA . ARG A 1 72 ? 0.007 -3.191 7.672 1.00 92.81 72 ARG A CA 1
ATOM 527 C C . ARG A 1 72 ? 0.047 -2.990 6.161 1.00 92.81 72 ARG A C 1
ATOM 529 O O . ARG A 1 72 ? 1.104 -3.173 5.566 1.00 92.81 72 ARG A O 1
ATOM 536 N N . ILE A 1 73 ? -1.071 -2.598 5.549 1.00 93.38 73 ILE A N 1
ATOM 537 C CA . ILE A 1 73 ? -1.130 -2.263 4.118 1.00 93.38 73 ILE A CA 1
ATOM 538 C C . ILE A 1 73 ? -0.148 -1.133 3.805 1.00 93.38 73 ILE A C 1
ATOM 540 O O . ILE A 1 73 ? 0.631 -1.259 2.863 1.00 93.38 73 ILE A O 1
ATOM 544 N N . CYS A 1 74 ? -0.128 -0.074 4.619 1.00 93.81 74 CYS A N 1
ATOM 545 C CA . CYS A 1 74 ? 0.807 1.037 4.439 1.00 93.81 74 CYS A CA 1
ATOM 546 C C . CYS A 1 74 ? 2.262 0.560 4.494 1.00 93.81 74 CYS A C 1
ATOM 548 O O . CYS A 1 74 ? 3.028 0.867 3.586 1.00 93.81 74 CYS A O 1
ATOM 550 N N . SER A 1 75 ? 2.634 -0.245 5.494 1.00 93.62 75 SER A N 1
ATOM 551 C CA . SER A 1 75 ? 3.998 -0.780 5.607 1.00 93.62 75 SER A CA 1
ATOM 552 C C . SER A 1 75 ? 4.384 -1.690 4.436 1.00 93.62 75 SER A C 1
ATOM 554 O O . SER A 1 75 ? 5.523 -1.647 3.968 1.00 93.62 75 SER A O 1
ATOM 556 N N . ILE A 1 76 ? 3.449 -2.506 3.938 1.00 92.94 76 ILE A N 1
ATOM 557 C CA . ILE A 1 76 ? 3.678 -3.369 2.771 1.00 92.94 76 ILE A CA 1
ATOM 558 C C . ILE A 1 76 ? 3.918 -2.520 1.518 1.00 92.94 76 ILE A C 1
ATOM 560 O O . ILE A 1 76 ? 4.877 -2.778 0.793 1.00 92.94 76 ILE A O 1
ATOM 564 N N . LEU A 1 77 ? 3.090 -1.500 1.279 1.00 93.06 77 LEU A N 1
ATOM 565 C CA . LEU A 1 77 ? 3.245 -0.608 0.128 1.00 93.06 77 LEU A CA 1
ATOM 566 C C . LEU A 1 77 ? 4.535 0.209 0.223 1.00 93.06 77 LEU A C 1
ATOM 568 O O . LEU A 1 77 ? 5.293 0.267 -0.738 1.00 93.06 77 LEU A O 1
ATOM 572 N N . GLU A 1 78 ? 4.847 0.770 1.389 1.00 92.75 78 GLU A N 1
ATOM 573 C CA . GLU A 1 78 ? 6.115 1.468 1.616 1.00 92.75 78 GLU A CA 1
ATOM 574 C C . GLU A 1 78 ? 7.316 0.567 1.287 1.00 92.75 78 GLU A C 1
ATOM 576 O O . GLU A 1 78 ? 8.251 0.983 0.604 1.00 92.75 78 GLU A O 1
ATOM 581 N N . THR A 1 79 ? 7.263 -0.699 1.707 1.00 90.88 79 THR A N 1
ATOM 582 C CA . THR A 1 79 ? 8.307 -1.686 1.405 1.00 90.88 79 THR A CA 1
ATOM 583 C C . THR A 1 79 ? 8.380 -1.984 -0.093 1.00 90.88 79 THR A C 1
ATOM 585 O O . THR A 1 79 ? 9.472 -1.979 -0.658 1.00 90.88 79 THR A O 1
ATOM 588 N N . ALA A 1 80 ? 7.240 -2.186 -0.759 1.00 91.00 80 ALA A N 1
ATOM 589 C CA . ALA A 1 80 ? 7.174 -2.500 -2.187 1.00 91.00 80 ALA A CA 1
ATOM 590 C C . ALA A 1 80 ? 7.778 -1.399 -3.076 1.00 91.00 80 ALA A C 1
ATOM 592 O O . ALA A 1 80 ? 8.400 -1.703 -4.092 1.00 91.00 80 ALA A O 1
ATOM 593 N N . PHE A 1 81 ? 7.648 -0.133 -2.671 1.00 91.62 81 PHE A N 1
ATOM 594 C CA . PHE A 1 81 ? 8.163 1.020 -3.418 1.00 91.62 81 PHE A CA 1
ATOM 595 C C . PHE A 1 81 ? 9.487 1.581 -2.881 1.00 91.62 81 PHE A C 1
ATOM 597 O O . PHE A 1 81 ? 9.978 2.567 -3.431 1.00 91.62 81 PHE A O 1
ATOM 604 N N . ARG A 1 82 ? 10.095 0.960 -1.857 1.00 89.88 82 ARG A N 1
ATOM 605 C CA . ARG A 1 82 ? 11.344 1.431 -1.226 1.00 89.88 82 ARG A CA 1
ATOM 606 C C . ARG A 1 82 ? 12.514 1.539 -2.207 1.00 89.88 82 ARG A C 1
ATOM 608 O O . ARG A 1 82 ? 13.365 2.412 -2.053 1.00 89.88 82 ARG A O 1
ATOM 615 N N . TYR A 1 83 ? 12.568 0.649 -3.198 1.00 86.69 83 TYR A N 1
ATOM 616 C CA . TYR A 1 83 ? 13.639 0.600 -4.194 1.00 86.69 83 TYR A CA 1
ATOM 617 C C . TYR A 1 83 ? 13.061 0.597 -5.623 1.00 86.69 83 TYR A C 1
ATOM 619 O O . TYR A 1 83 ? 13.050 -0.456 -6.267 1.00 86.69 83 TYR A O 1
ATOM 627 N N . PRO A 1 84 ? 12.607 1.759 -6.140 1.00 84.19 84 PRO A N 1
ATOM 628 C CA . PRO A 1 84 ? 11.983 1.896 -7.464 1.00 84.19 84 PRO A CA 1
ATOM 629 C C . PRO A 1 84 ? 12.751 1.205 -8.601 1.00 84.19 84 PRO A C 1
ATOM 631 O O . PRO A 1 84 ? 12.180 0.567 -9.485 1.00 84.19 84 PRO A O 1
ATOM 634 N N . GLN A 1 85 ? 14.079 1.311 -8.561 1.00 85.12 85 GLN A N 1
ATOM 635 C CA . GLN A 1 85 ? 15.010 0.771 -9.548 1.00 85.12 85 GLN A CA 1
ATOM 636 C C . GLN A 1 85 ? 15.041 -0.762 -9.597 1.00 85.12 85 GLN A C 1
ATOM 638 O O . GLN A 1 85 ? 15.496 -1.332 -10.587 1.00 85.12 85 GLN A O 1
ATOM 643 N N . LEU A 1 86 ? 14.576 -1.434 -8.539 1.00 86.19 86 LEU A N 1
ATOM 644 C CA . LEU A 1 86 ? 14.504 -2.894 -8.461 1.00 86.19 86 LEU A CA 1
ATOM 645 C C . LEU A 1 86 ? 13.164 -3.447 -8.966 1.00 86.19 86 LEU A C 1
ATOM 647 O O . LEU A 1 86 ? 13.050 -4.661 -9.148 1.00 86.19 86 LEU A O 1
ATOM 651 N N . ILE A 1 87 ? 12.179 -2.582 -9.236 1.00 86.19 87 ILE A N 1
ATOM 652 C CA . ILE A 1 87 ? 10.891 -2.976 -9.807 1.00 86.19 87 ILE A CA 1
ATOM 653 C C . ILE A 1 87 ? 11.119 -3.410 -11.258 1.00 86.19 87 ILE A C 1
ATOM 655 O O . ILE A 1 87 ? 11.497 -2.611 -12.129 1.00 86.19 87 ILE A O 1
ATOM 659 N N . VAL A 1 88 ? 10.907 -4.706 -11.497 1.00 84.31 88 VAL A N 1
ATOM 660 C CA . VAL A 1 88 ? 11.257 -5.381 -12.756 1.00 84.31 88 VAL A CA 1
ATOM 661 C C . VAL A 1 88 ? 10.275 -5.006 -13.858 1.00 84.31 88 VAL A C 1
ATOM 663 O O . VAL A 1 88 ? 10.691 -4.743 -14.983 1.00 84.31 88 VAL A O 1
ATOM 666 N N . ASN A 1 89 ? 8.981 -4.959 -13.537 1.00 84.88 89 ASN A N 1
ATOM 667 C CA . ASN A 1 89 ? 7.943 -4.583 -14.485 1.00 84.88 89 ASN A CA 1
ATOM 668 C C . ASN A 1 89 ? 7.795 -3.051 -14.526 1.00 84.88 89 ASN A C 1
ATOM 670 O O . ASN A 1 89 ? 7.348 -2.471 -13.535 1.00 84.88 89 ASN A O 1
ATOM 674 N N . PRO A 1 90 ? 8.094 -2.377 -15.654 1.00 84.88 90 PRO A N 1
ATOM 675 C CA . PRO A 1 90 ? 7.985 -0.922 -15.749 1.00 84.88 90 PRO A CA 1
ATOM 676 C C . PRO A 1 90 ? 6.580 -0.398 -15.440 1.00 84.88 90 PRO A C 1
ATOM 678 O O . PRO A 1 90 ? 6.451 0.678 -14.870 1.00 84.88 90 PRO A O 1
ATOM 681 N N . ARG A 1 91 ? 5.530 -1.173 -15.754 1.00 86.62 91 ARG A N 1
ATOM 682 C CA . ARG A 1 91 ? 4.137 -0.790 -15.470 1.00 86.62 91 ARG A CA 1
ATOM 683 C C . ARG A 1 91 ? 3.849 -0.677 -13.977 1.00 86.62 91 ARG A C 1
ATOM 685 O O . ARG A 1 91 ? 3.011 0.120 -13.590 1.00 86.62 91 ARG A O 1
ATOM 692 N N . ASN A 1 92 ? 4.567 -1.437 -13.156 1.00 88.38 92 ASN A N 1
ATOM 693 C CA . ASN A 1 92 ? 4.368 -1.455 -11.713 1.00 88.38 92 ASN A CA 1
ATOM 694 C C . ASN A 1 92 ? 5.194 -0.388 -10.981 1.00 88.38 92 ASN A C 1
ATOM 696 O O . ASN A 1 92 ? 5.150 -0.316 -9.754 1.00 88.38 92 ASN A O 1
ATOM 700 N N . ARG A 1 93 ? 5.991 0.413 -11.699 1.00 88.31 93 ARG A N 1
ATOM 701 C CA . ARG A 1 93 ? 6.721 1.534 -11.094 1.00 88.31 93 ARG A CA 1
ATOM 702 C C . ARG A 1 93 ? 5.783 2.682 -10.753 1.00 88.31 93 ARG A C 1
ATOM 704 O O . ARG A 1 93 ? 6.024 3.373 -9.777 1.00 88.31 93 ARG A O 1
ATOM 711 N N . ASN A 1 94 ? 4.708 2.851 -11.515 1.00 90.50 94 ASN A N 1
ATOM 712 C CA . ASN A 1 94 ? 3.734 3.901 -11.261 1.00 90.50 94 ASN A CA 1
ATOM 713 C C . ASN A 1 94 ? 2.773 3.447 -10.154 1.00 90.50 94 ASN A C 1
ATOM 715 O O . ASN A 1 94 ? 2.142 2.405 -10.311 1.00 90.50 94 ASN A O 1
ATOM 719 N N . PRO A 1 95 ? 2.642 4.192 -9.043 1.00 94.31 95 PRO A N 1
ATOM 720 C CA . PRO A 1 95 ? 1.850 3.773 -7.887 1.00 94.31 95 PRO A CA 1
ATOM 721 C C . PRO A 1 95 ? 0.343 4.046 -8.057 1.00 94.31 95 PRO A C 1
ATOM 723 O O . PRO A 1 95 ? -0.311 4.487 -7.114 1.00 94.31 95 PRO A O 1
ATOM 726 N N . ASP A 1 96 ? -0.234 3.847 -9.241 1.00 93.94 96 ASP A N 1
ATOM 727 C CA . ASP A 1 96 ? -1.612 4.271 -9.529 1.00 93.94 96 ASP A CA 1
ATOM 728 C C . ASP A 1 96 ? -2.639 3.499 -8.687 1.00 93.94 96 ASP A C 1
ATOM 730 O O . ASP A 1 96 ? -3.491 4.100 -8.018 1.00 93.94 96 ASP A O 1
ATOM 734 N N . VAL A 1 97 ? -2.534 2.167 -8.656 1.00 94.94 97 VAL A N 1
ATOM 735 C CA . VAL A 1 97 ? -3.424 1.314 -7.854 1.00 94.94 97 VAL A CA 1
ATOM 736 C C . VAL A 1 97 ? -3.138 1.502 -6.369 1.00 94.94 97 VAL A C 1
ATOM 738 O O . VAL A 1 97 ? -4.064 1.546 -5.559 1.00 94.94 97 VAL A O 1
ATOM 741 N N . SER A 1 98 ? -1.874 1.683 -5.998 1.00 95.81 98 SER A N 1
ATOM 742 C CA . SER A 1 98 ? -1.456 1.953 -4.621 1.00 95.81 98 SER A CA 1
ATOM 743 C C . SER A 1 98 ? -2.071 3.239 -4.082 1.00 95.81 98 SER A C 1
ATOM 745 O O . SER A 1 98 ? -2.583 3.254 -2.963 1.00 95.81 98 SER A O 1
ATOM 747 N N . LEU A 1 99 ? -2.084 4.312 -4.876 1.00 96.00 99 LEU A N 1
ATOM 748 C CA . LEU A 1 99 ? -2.696 5.585 -4.495 1.00 96.00 99 LEU A CA 1
ATOM 749 C C . LEU A 1 99 ? -4.216 5.459 -4.329 1.00 96.00 99 LEU A C 1
ATOM 751 O O . LEU A 1 99 ? -4.768 6.022 -3.380 1.00 96.00 99 LEU A O 1
ATOM 755 N N . LEU A 1 100 ? -4.882 4.698 -5.203 1.00 95.50 100 LEU A N 1
ATOM 756 C CA . LEU A 1 100 ? -6.311 4.391 -5.079 1.00 95.50 100 LEU A CA 1
ATOM 757 C C . LEU A 1 100 ? -6.609 3.566 -3.822 1.00 95.50 100 LEU A C 1
ATOM 759 O O . LEU A 1 100 ? -7.542 3.879 -3.079 1.00 95.50 100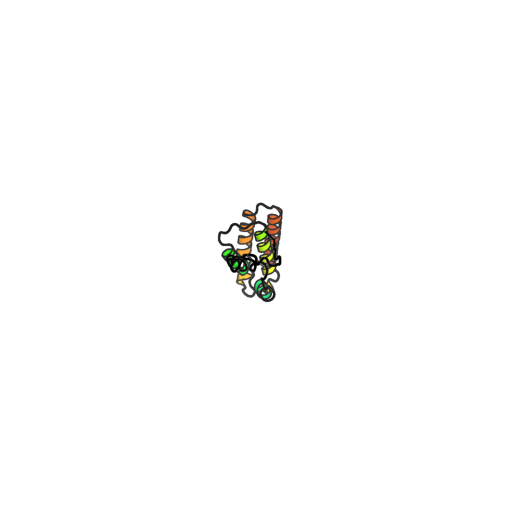 LEU A O 1
ATOM 763 N N . LEU A 1 101 ? -5.799 2.540 -3.552 1.00 94.81 101 LEU A N 1
ATOM 764 C CA . LEU A 1 101 ? -5.936 1.691 -2.373 1.00 94.81 101 LEU A CA 1
ATOM 765 C C . LEU A 1 101 ? -5.768 2.513 -1.090 1.00 94.81 101 LEU A C 1
ATOM 767 O O . LEU A 1 101 ? -6.608 2.417 -0.193 1.00 94.81 101 LEU A O 1
ATOM 771 N N . LEU A 1 102 ? -4.741 3.365 -1.030 1.00 95.81 102 LEU A N 1
ATOM 772 C CA . LEU A 1 102 ? -4.491 4.271 0.090 1.00 95.81 102 LEU A CA 1
ATOM 773 C C . LEU A 1 102 ? -5.641 5.263 0.296 1.00 95.81 102 LEU A C 1
ATOM 775 O O . LEU A 1 102 ? -6.079 5.449 1.430 1.00 95.81 102 LEU A O 1
ATOM 779 N N . GLU A 1 103 ? -6.195 5.848 -0.769 1.00 96.00 103 GLU A N 1
ATOM 780 C CA . GLU A 1 103 ? -7.372 6.719 -0.648 1.00 96.00 103 GLU A CA 1
ATOM 781 C C . GLU A 1 103 ? -8.587 5.961 -0.102 1.00 96.00 103 GLU A C 1
ATOM 783 O O . GLU A 1 103 ? -9.264 6.433 0.813 1.00 96.00 103 GLU A O 1
ATOM 788 N N . SER A 1 104 ? -8.831 4.745 -0.592 1.00 93.75 104 SER A N 1
ATOM 789 C CA . SER A 1 104 ? -9.926 3.915 -0.084 1.00 93.75 104 SER A CA 1
ATOM 790 C C . SER A 1 104 ? -9.756 3.586 1.405 1.00 93.75 104 SER A C 1
ATOM 792 O O . SER A 1 104 ? -10.724 3.636 2.166 1.00 93.75 104 SER A O 1
ATOM 794 N N . ALA A 1 105 ? -8.525 3.302 1.842 1.00 93.12 105 ALA A N 1
ATOM 795 C CA . ALA A 1 105 ? -8.204 3.016 3.233 1.00 93.12 105 ALA A CA 1
ATOM 796 C C . ALA A 1 105 ? -8.379 4.264 4.110 1.00 93.12 105 ALA A C 1
ATOM 798 O O . ALA A 1 105 ? -8.952 4.185 5.197 1.00 93.12 105 ALA A O 1
ATOM 799 N N . ARG A 1 106 ? -7.976 5.434 3.605 1.00 95.19 106 ARG A N 1
ATOM 800 C CA . ARG A 1 106 ? -8.145 6.728 4.276 1.0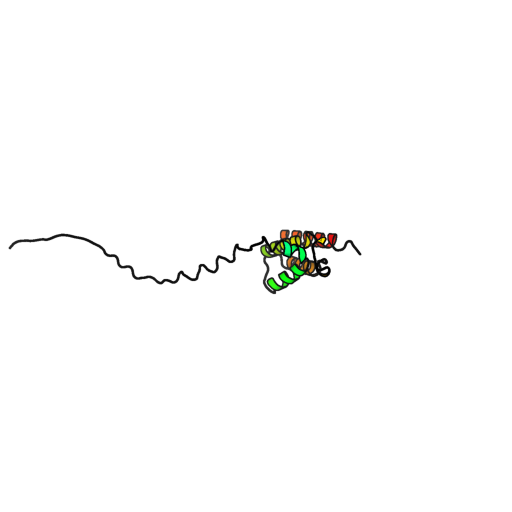0 95.19 106 ARG A CA 1
ATOM 801 C C . ARG A 1 106 ? -9.611 7.055 4.530 1.00 95.19 106 ARG A C 1
ATOM 803 O O . ARG A 1 106 ? -9.950 7.506 5.622 1.00 95.19 106 ARG A O 1
ATOM 810 N N . LEU A 1 107 ? -10.479 6.816 3.546 1.00 94.06 107 LEU A N 1
ATOM 811 C CA . LEU A 1 107 ? -11.922 7.045 3.674 1.00 94.06 107 LEU A CA 1
ATOM 812 C C . LEU A 1 107 ? -12.582 6.096 4.684 1.00 94.06 107 LEU A C 1
ATOM 814 O O . LEU A 1 107 ? -13.570 6.468 5.312 1.00 94.06 107 LEU A O 1
ATOM 818 N N . ARG A 1 108 ? -12.038 4.885 4.850 1.00 91.25 108 ARG A N 1
ATOM 819 C CA . ARG A 1 108 ? -12.565 3.866 5.771 1.00 91.25 108 ARG A CA 1
ATOM 820 C C . ARG A 1 108 ? -12.052 4.008 7.201 1.00 91.25 108 ARG A C 1
ATOM 822 O O . ARG A 1 108 ? -12.757 3.616 8.125 1.00 91.25 108 ARG A O 1
ATOM 829 N N . SER A 1 109 ? -10.851 4.547 7.392 1.00 93.31 109 SER A N 1
ATOM 830 C CA . SER A 1 109 ? -10.298 4.736 8.730 1.00 93.31 109 SER A CA 1
ATOM 831 C C . SER A 1 109 ? -11.046 5.839 9.483 1.00 93.31 109 SER A C 1
ATOM 833 O O . SER A 1 109 ? -11.336 6.910 8.943 1.00 93.31 109 SER A O 1
ATOM 835 N N . SER A 1 110 ? -11.332 5.608 10.761 1.00 93.25 110 SER A N 1
ATOM 836 C CA . SER A 1 110 ? -11.787 6.652 11.689 1.00 93.25 110 SER A CA 1
ATOM 837 C C . SER A 1 110 ? -10.632 7.273 12.475 1.00 93.25 110 SER A C 1
ATOM 839 O O . SER A 1 110 ? -10.802 8.338 13.065 1.00 93.25 110 SER A O 1
ATOM 841 N N . ASN A 1 111 ? -9.462 6.631 12.485 1.00 95.88 111 ASN A N 1
ATOM 842 C CA . ASN A 1 111 ? -8.327 7.046 13.293 1.00 95.88 111 ASN A CA 1
ATOM 843 C C . ASN A 1 111 ? -7.510 8.147 12.588 1.00 95.88 111 ASN A C 1
ATOM 845 O O . ASN A 1 111 ? -6.948 7.900 11.517 1.00 95.88 111 ASN A O 1
ATOM 849 N N . PRO A 1 112 ? -7.393 9.352 13.179 1.00 95.19 112 PRO A N 1
ATOM 850 C CA . PRO A 1 112 ? -6.653 10.454 12.567 1.00 95.19 112 PRO A CA 1
ATOM 851 C C . PRO A 1 112 ? -5.161 10.142 12.386 1.00 95.19 112 PRO A C 1
ATOM 853 O O . PRO A 1 112 ? -4.582 10.527 11.379 1.00 95.19 112 PRO A O 1
ATOM 856 N N . ILE A 1 113 ? -4.555 9.365 13.290 1.00 95.38 113 ILE A N 1
ATOM 857 C CA . ILE A 1 113 ? -3.133 8.996 13.210 1.00 95.38 113 ILE A CA 1
ATOM 858 C C . ILE A 1 113 ? -2.872 8.125 11.975 1.00 95.38 113 ILE A C 1
ATOM 860 O O . ILE A 1 113 ? -1.861 8.275 11.292 1.00 95.38 11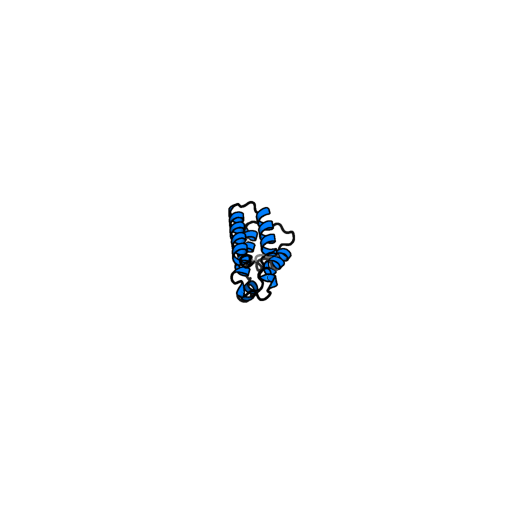3 ILE A O 1
ATOM 864 N N . VAL A 1 114 ? -3.792 7.207 11.671 1.00 94.50 114 VAL A N 1
ATOM 865 C CA . VAL A 1 114 ? -3.686 6.340 10.491 1.00 94.50 114 VAL A CA 1
ATOM 866 C C . VAL A 1 114 ? -3.888 7.148 9.211 1.00 94.50 114 VAL A C 1
ATOM 868 O O . VAL A 1 114 ? -3.161 6.936 8.244 1.00 94.50 114 VAL A O 1
ATOM 871 N N . LYS A 1 115 ? -4.813 8.116 9.209 1.00 96.75 115 LYS A N 1
ATOM 872 C CA . LYS A 1 115 ? -5.003 9.032 8.072 1.00 96.75 115 LYS A CA 1
ATOM 873 C C . LYS A 1 115 ? -3.753 9.849 7.773 1.00 96.75 115 LYS A C 1
ATOM 875 O O . LYS A 1 115 ? -3.349 9.894 6.616 1.00 96.75 115 LYS A O 1
ATOM 880 N N . ASP A 1 116 ? -3.106 10.399 8.796 1.00 96.69 116 ASP A N 1
ATOM 881 C CA . ASP A 1 116 ? -1.862 11.153 8.625 1.00 96.69 116 ASP A CA 1
ATOM 882 C C . ASP A 1 116 ? -0.756 10.276 8.029 1.00 96.69 116 ASP A C 1
ATOM 884 O O . ASP A 1 116 ? -0.079 10.684 7.086 1.00 96.69 116 ASP A O 1
ATOM 888 N N . LYS A 1 117 ? -0.606 9.032 8.509 1.00 95.06 117 LYS A N 1
ATOM 889 C CA . LYS A 1 117 ? 0.346 8.070 7.924 1.00 95.06 117 LYS A CA 1
ATOM 890 C C . LYS A 1 117 ? 0.059 7.804 6.447 1.00 95.06 117 LYS A C 1
ATOM 892 O O . LYS A 1 117 ? 0.990 7.772 5.642 1.00 95.06 117 LYS A O 1
ATOM 897 N N . ILE A 1 118 ? -1.212 7.626 6.086 1.00 96.75 118 ILE A N 1
ATOM 898 C CA . ILE A 1 118 ? -1.617 7.433 4.691 1.00 96.75 118 ILE A CA 1
ATOM 899 C C . ILE A 1 118 ? -1.267 8.665 3.853 1.00 96.75 118 ILE A C 1
ATOM 901 O O . ILE A 1 118 ? -0.697 8.519 2.774 1.00 96.75 118 ILE A O 1
ATOM 905 N N . ASP A 1 119 ? -1.572 9.866 4.340 1.00 96.81 119 ASP A N 1
ATOM 906 C CA . ASP A 1 119 ? -1.333 11.114 3.610 1.00 96.81 119 ASP A CA 1
ATOM 907 C C . ASP A 1 119 ? 0.171 11.377 3.408 1.00 96.81 119 ASP A C 1
ATOM 909 O O . ASP A 1 119 ? 0.596 11.770 2.313 1.00 96.81 119 ASP A O 1
ATOM 913 N N . VAL A 1 120 ? 0.999 11.060 4.409 1.00 96.25 120 VAL A N 1
ATOM 914 C CA . VAL A 1 120 ? 2.467 11.084 4.299 1.00 96.25 120 VAL A CA 1
ATOM 915 C C . VAL A 1 120 ? 2.953 10.090 3.243 1.00 96.25 120 VAL A C 1
ATOM 917 O O . VAL A 1 120 ? 3.721 10.470 2.356 1.00 96.25 120 VAL A O 1
ATOM 920 N N . LEU A 1 121 ? 2.481 8.841 3.283 1.00 95.44 121 LEU A N 1
ATOM 921 C CA . LEU A 1 121 ? 2.885 7.816 2.319 1.00 95.44 121 LEU A CA 1
ATOM 922 C C . LEU A 1 121 ? 2.448 8.169 0.890 1.00 95.44 121 LEU A C 1
ATOM 924 O O . LEU A 1 121 ? 3.247 8.058 -0.038 1.00 95.44 121 LEU A O 1
ATOM 928 N N . LYS A 1 122 ? 1.217 8.658 0.695 1.00 95.06 122 LYS A N 1
ATOM 929 C CA . LYS A 1 122 ? 0.741 9.127 -0.618 1.00 95.06 122 LYS A CA 1
ATOM 930 C C . LYS A 1 122 ? 1.630 10.242 -1.161 1.00 95.06 122 LYS A C 1
ATOM 932 O O . LYS A 1 122 ? 2.030 10.191 -2.322 1.00 95.06 122 LYS A O 1
ATOM 937 N N . SER A 1 123 ? 1.963 11.223 -0.323 1.00 94.88 123 SER A N 1
ATOM 938 C CA . SER A 1 123 ? 2.839 12.337 -0.702 1.00 94.88 123 SER A CA 1
ATOM 939 C C . SER A 1 123 ? 4.235 11.847 -1.088 1.00 94.88 123 SER A C 1
ATOM 941 O O . SER A 1 123 ? 4.789 12.286 -2.096 1.00 94.88 123 SER A O 1
ATOM 943 N N . HIS A 1 124 ? 4.775 10.887 -0.335 1.00 92.75 124 HIS A N 1
ATOM 944 C CA . HIS A 1 124 ? 6.059 10.258 -0.628 1.00 92.75 124 HIS A CA 1
ATOM 945 C C . HIS A 1 124 ? 6.056 9.558 -1.993 1.00 92.75 124 HIS A C 1
ATOM 947 O O . HIS A 1 124 ? 6.905 9.863 -2.834 1.00 92.75 124 HIS A O 1
ATOM 953 N N . LEU A 1 125 ? 5.062 8.702 -2.256 1.00 91.69 125 LEU A N 1
ATOM 954 C CA . LEU A 1 125 ? 4.920 8.003 -3.537 1.00 91.69 125 LEU A CA 1
ATOM 955 C C . LEU A 1 125 ? 4.755 8.987 -4.705 1.00 91.69 125 LEU A C 1
ATOM 957 O O . LEU A 1 125 ? 5.408 8.843 -5.732 1.00 91.69 125 LEU A O 1
ATOM 961 N N . ILE A 1 126 ? 3.954 10.040 -4.545 1.00 92.38 126 ILE A N 1
ATOM 962 C CA . ILE A 1 126 ? 3.815 11.077 -5.578 1.00 92.38 126 ILE A CA 1
ATOM 963 C C . ILE A 1 126 ? 5.158 11.770 -5.847 1.00 92.38 126 ILE A C 1
ATOM 965 O O . ILE A 1 126 ? 5.534 11.942 -7.003 1.00 92.38 126 ILE A O 1
ATOM 969 N N . SER A 1 127 ? 5.901 12.136 -4.799 1.00 90.50 127 SER A N 1
ATOM 970 C CA . SER A 1 127 ? 7.165 12.873 -4.935 1.00 90.50 127 SER A CA 1
ATOM 971 C C . SER A 1 127 ? 8.272 12.082 -5.634 1.00 90.50 127 SER A C 1
ATOM 973 O O . SER A 1 127 ? 9.097 12.675 -6.328 1.00 90.50 127 SER A O 1
ATOM 975 N N . ILE A 1 128 ? 8.291 10.758 -5.454 1.00 84.94 128 ILE A N 1
ATOM 976 C CA . ILE A 1 128 ? 9.291 9.881 -6.068 1.00 84.94 128 ILE A CA 1
ATOM 977 C C . ILE A 1 128 ? 8.935 9.602 -7.527 1.00 84.94 128 ILE A C 1
ATOM 979 O O . ILE A 1 128 ? 9.826 9.588 -8.368 1.00 84.94 128 ILE A O 1
ATOM 983 N N . TYR A 1 129 ? 7.652 9.385 -7.826 1.00 80.94 129 TYR A N 1
ATOM 984 C CA . TYR A 1 129 ? 7.234 8.791 -9.098 1.00 80.94 129 TYR A CA 1
ATOM 985 C C . TYR A 1 129 ? 6.572 9.766 -10.084 1.00 80.94 129 TYR A C 1
ATOM 987 O O . TYR A 1 129 ? 6.343 9.385 -11.225 1.00 80.94 129 TYR A O 1
ATOM 995 N N . LYS A 1 130 ? 6.282 11.018 -9.696 1.00 72.38 130 LYS A N 1
ATOM 996 C CA . LYS A 1 130 ? 5.749 12.063 -10.602 1.00 72.38 130 LYS A CA 1
ATOM 997 C C . LYS A 1 130 ? 6.747 13.175 -10.943 1.00 72.38 130 LYS A C 1
ATOM 999 O O . LYS A 1 130 ? 6.339 14.248 -11.371 1.00 72.38 130 LYS A O 1
ATOM 1004 N N . LYS A 1 131 ? 8.045 12.970 -10.709 1.00 62.88 131 LYS A N 1
ATOM 1005 C CA . LYS A 1 131 ? 9.058 14.020 -10.908 1.00 62.88 131 LYS A CA 1
ATOM 1006 C C . LYS A 1 131 ? 9.583 14.130 -12.352 1.00 62.88 131 LYS A C 1
ATOM 1008 O O . LYS A 1 131 ? 10.344 15.053 -12.618 1.00 62.88 131 LYS A O 1
ATOM 1013 N N . ASP A 1 132 ? 9.168 13.233 -13.249 1.00 53.47 132 ASP A N 1
ATOM 1014 C CA . ASP A 1 132 ? 9.786 13.044 -14.572 1.00 53.47 132 ASP A CA 1
ATOM 1015 C C . ASP A 1 132 ? 8.889 13.414 -15.782 1.00 53.47 132 ASP A C 1
ATOM 1017 O O . ASP A 1 132 ? 9.223 13.034 -16.904 1.00 53.47 132 ASP A O 1
ATOM 1021 N N . ASP A 1 133 ? 7.795 14.163 -15.583 1.00 48.03 133 ASP A N 1
ATOM 1022 C CA . ASP A 1 133 ? 7.016 14.802 -16.672 1.00 48.03 133 ASP A CA 1
ATOM 1023 C C . ASP A 1 133 ? 7.402 16.284 -16.838 1.00 48.03 133 ASP A C 1
ATOM 1025 O O . ASP A 1 133 ? 7.486 16.755 -17.998 1.00 48.03 133 ASP A O 1
#